Protein AF-A0A141R9M1-F1 (afdb_monomer_lite)

Radius of gyration: 12.41 Å; chains: 1; bounding box: 29×19×34 Å

Structure (mmCIF, N/CA/C/O backbone):
data_AF-A0A141R9M1-F1
#
_entry.id   AF-A0A141R9M1-F1
#
loop_
_atom_site.group_PDB
_atom_site.id
_atom_site.type_symbol
_atom_site.label_atom_id
_atom_site.label_alt_id
_atom_site.label_comp_id
_atom_site.label_asym_id
_atom_site.label_entity_id
_atom_site.label_seq_id
_atom_site.pdbx_PDB_ins_code
_atom_site.Cartn_x
_atom_site.Cartn_y
_atom_site.Cartn_z
_atom_site.occupancy
_atom_site.B_iso_or_equiv
_atom_site.auth_seq_id
_atom_site.auth_comp_id
_atom_site.auth_asym_id
_atom_site.auth_atom_id
_atom_site.pdbx_PDB_model_num
ATOM 1 N N . ILE A 1 1 ? -13.682 -6.192 -0.533 1.00 96.62 1 ILE A N 1
ATOM 2 C CA . ILE A 1 1 ? -12.335 -6.553 -0.023 1.00 96.62 1 ILE A CA 1
ATOM 3 C C . ILE A 1 1 ? -11.360 -6.373 -1.175 1.00 96.62 1 ILE A C 1
ATOM 5 O O . ILE A 1 1 ? -11.719 -6.746 -2.284 1.00 96.62 1 ILE A O 1
ATOM 9 N N . LEU A 1 2 ? -10.192 -5.782 -0.932 1.00 97.31 2 LEU A N 1
ATOM 10 C CA . LEU A 1 2 ? -9.127 -5.590 -1.919 1.00 97.31 2 LEU A CA 1
ATOM 11 C C . LEU A 1 2 ? -7.803 -6.071 -1.315 1.00 97.31 2 LEU A C 1
ATOM 13 O O . LEU A 1 2 ? -7.561 -5.821 -0.136 1.00 97.31 2 LEU A O 1
ATOM 17 N N . ILE A 1 3 ? -6.983 -6.776 -2.091 1.00 98.00 3 ILE A N 1
ATOM 18 C CA . ILE A 1 3 ? -5.753 -7.424 -1.615 1.00 98.00 3 ILE A CA 1
ATOM 19 C C . ILE A 1 3 ? -4.608 -7.003 -2.532 1.00 98.00 3 ILE A C 1
ATOM 21 O O . ILE A 1 3 ? -4.786 -7.062 -3.746 1.00 98.00 3 ILE A O 1
ATOM 25 N N . ASP A 1 4 ? -3.490 -6.564 -1.948 1.00 97.19 4 ASP A N 1
ATOM 26 C CA . ASP A 1 4 ? -2.237 -6.211 -2.635 1.00 97.19 4 ASP A CA 1
ATOM 27 C C . ASP A 1 4 ? -2.429 -5.409 -3.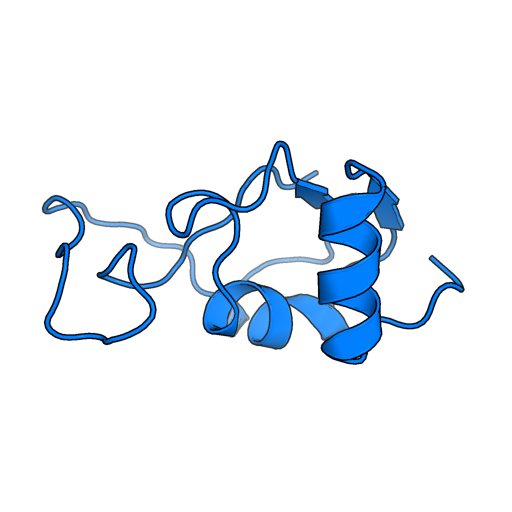942 1.00 97.19 4 ASP A C 1
ATOM 29 O O . ASP A 1 4 ? -1.961 -5.817 -5.007 1.00 97.19 4 ASP A O 1
ATOM 33 N N . PRO A 1 5 ? -3.184 -4.290 -3.923 1.00 95.38 5 PRO A N 1
ATOM 34 C CA . PRO A 1 5 ? -3.477 -3.571 -5.147 1.00 95.38 5 PRO A CA 1
ATOM 35 C C . PRO A 1 5 ? -2.235 -2.850 -5.674 1.00 95.38 5 PRO A C 1
ATOM 37 O O . PRO A 1 5 ? -1.667 -1.989 -5.001 1.00 95.38 5 PRO A O 1
ATOM 40 N N . VAL A 1 6 ? -1.909 -3.121 -6.936 1.00 93.56 6 VAL A N 1
ATOM 41 C CA . VAL A 1 6 ? -0.968 -2.336 -7.738 1.00 93.56 6 VAL A CA 1
ATOM 42 C C . VAL A 1 6 ? -1.656 -1.943 -9.038 1.00 93.56 6 VAL A C 1
ATOM 44 O O . VAL A 1 6 ? -2.022 -2.789 -9.849 1.00 93.56 6 VAL A O 1
ATOM 47 N N . LEU A 1 7 ? -1.880 -0.640 -9.212 1.00 91.69 7 LEU A N 1
ATOM 48 C CA . LEU A 1 7 ? -2.515 -0.049 -10.396 1.00 91.69 7 LEU A CA 1
ATOM 49 C C . LEU A 1 7 ? -1.509 0.699 -11.286 1.00 91.69 7 LEU A C 1
ATOM 51 O O . LEU A 1 7 ? -1.884 1.256 -12.318 1.00 91.69 7 LEU A O 1
ATOM 55 N N . GLY A 1 8 ? -0.240 0.750 -10.872 1.00 87.25 8 GLY A N 1
ATOM 56 C CA . GLY A 1 8 ? 0.863 1.308 -11.644 1.00 87.25 8 GLY A CA 1
ATOM 57 C C . GLY A 1 8 ? 1.421 0.330 -12.682 1.00 87.25 8 GLY A C 1
ATOM 58 O O . GLY A 1 8 ? 1.177 -0.871 -12.640 1.00 87.25 8 GLY A O 1
ATOM 59 N N . ASN A 1 9 ? 2.235 0.855 -13.601 1.00 89.88 9 ASN A N 1
ATOM 60 C CA . ASN A 1 9 ? 2.874 0.072 -14.670 1.00 89.88 9 ASN A CA 1
ATOM 61 C C . ASN A 1 9 ? 4.318 -0.351 -14.333 1.00 89.88 9 ASN A C 1
ATOM 63 O O . ASN A 1 9 ? 5.097 -0.678 -15.231 1.00 89.88 9 ASN A O 1
ATOM 67 N N . TYR A 1 10 ? 4.710 -0.288 -13.061 1.00 90.31 10 TYR A N 1
ATOM 68 C CA . TYR A 1 10 ? 6.051 -0.620 -12.583 1.00 90.31 10 TYR A CA 1
ATOM 69 C C . TYR A 1 10 ? 6.005 -1.071 -11.119 1.00 90.31 10 TYR A C 1
ATOM 71 O O . TYR A 1 10 ? 5.180 -0.585 -10.352 1.00 90.31 10 TYR A O 1
ATOM 79 N N . ALA A 1 11 ? 6.907 -1.976 -10.741 1.00 90.88 11 ALA A N 1
ATOM 80 C CA . ALA A 1 11 ? 7.072 -2.485 -9.379 1.00 90.88 11 ALA A CA 1
ATOM 81 C C . ALA A 1 11 ? 8.447 -2.061 -8.833 1.00 90.88 11 ALA A C 1
ATOM 83 O O . ALA A 1 11 ? 9.369 -2.868 -8.674 1.00 90.88 11 ALA A O 1
ATOM 84 N N . ALA A 1 12 ? 8.616 -0.752 -8.632 1.00 89.88 12 ALA A N 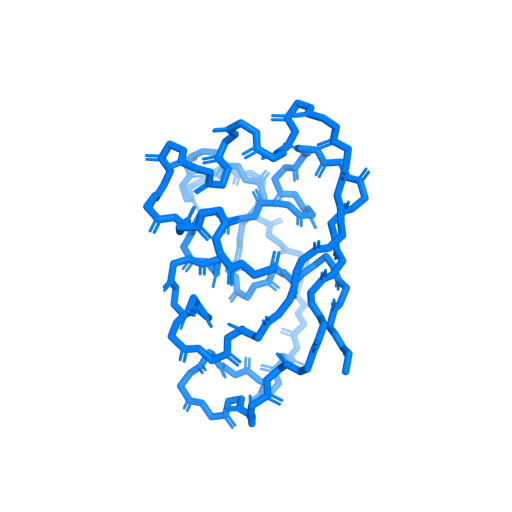1
ATOM 85 C CA . ALA A 1 12 ? 9.877 -0.139 -8.218 1.00 89.88 12 ALA A CA 1
ATOM 86 C C . ALA A 1 12 ? 9.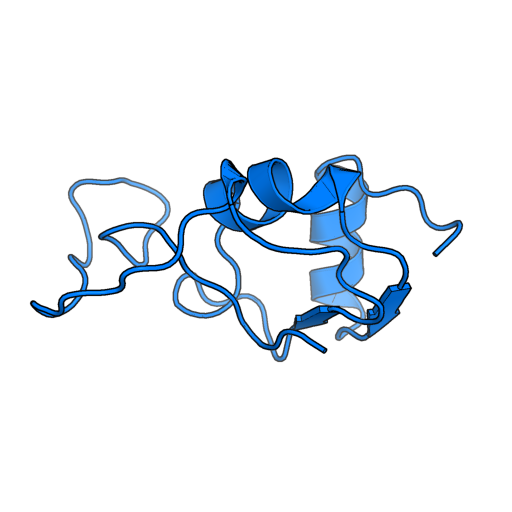665 1.267 -7.624 1.00 89.88 12 ALA A C 1
ATOM 88 O O . ALA A 1 12 ? 8.654 1.905 -7.910 1.00 89.88 12 ALA A O 1
ATOM 89 N N . PRO A 1 13 ? 10.652 1.820 -6.889 1.00 85.81 13 PRO A N 1
ATOM 90 C CA . PRO A 1 13 ? 10.601 3.212 -6.426 1.00 85.81 13 PRO A CA 1
ATOM 91 C C . PRO A 1 13 ? 10.717 4.232 -7.566 1.00 85.81 13 PRO A C 1
ATOM 93 O O . PRO A 1 13 ? 10.363 5.397 -7.399 1.00 85.81 13 PRO A O 1
ATOM 96 N N . PHE A 1 14 ? 11.232 3.809 -8.723 1.00 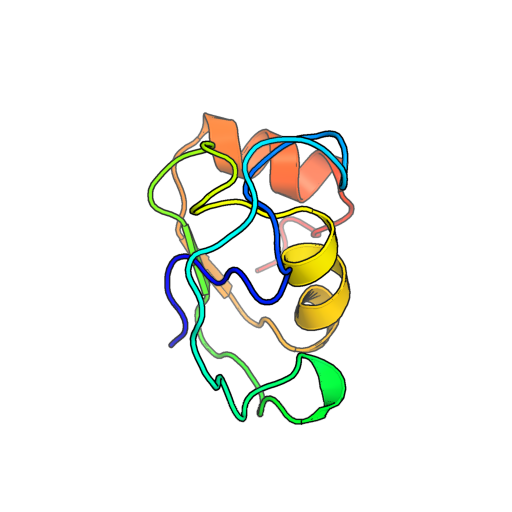86.88 14 PHE A N 1
ATOM 97 C CA . PHE A 1 14 ? 11.410 4.652 -9.897 1.00 86.88 14 PHE A CA 1
ATOM 98 C C . PHE A 1 14 ? 10.659 4.058 -11.086 1.00 86.88 14 PHE A C 1
ATOM 100 O O . PHE A 1 14 ? 10.837 2.886 -11.412 1.00 86.88 14 PHE A O 1
ATOM 107 N N . SER A 1 15 ? 9.884 4.891 -11.782 1.00 84.38 15 SER A N 1
ATOM 108 C CA . SER A 1 15 ? 8.970 4.478 -12.859 1.00 84.38 15 SER A CA 1
ATOM 109 C C . SER A 1 15 ? 9.633 3.842 -14.085 1.00 84.38 15 SER A C 1
ATOM 111 O O . SER A 1 15 ? 8.957 3.236 -14.915 1.00 84.38 15 SER A O 1
ATOM 113 N N . PHE A 1 16 ? 10.952 3.983 -14.223 1.00 86.88 16 PHE A N 1
ATOM 114 C CA . PHE A 1 16 ? 11.729 3.411 -15.320 1.00 86.88 16 PHE A CA 1
ATOM 115 C C . PHE A 1 16 ? 12.342 2.039 -14.994 1.00 86.88 16 PHE A C 1
ATOM 117 O O . PHE A 1 16 ? 12.919 1.416 -15.885 1.00 86.88 16 PHE A O 1
ATOM 124 N N . LEU A 1 17 ? 12.223 1.560 -13.751 1.00 89.69 17 LEU A N 1
ATOM 125 C CA . LEU A 1 17 ? 12.715 0.252 -13.309 1.00 89.69 17 LEU A CA 1
ATOM 126 C C . LEU A 1 17 ? 11.559 -0.746 -13.177 1.00 89.69 17 LEU A C 1
ATOM 128 O O . LEU A 1 17 ? 10.441 -0.350 -12.874 1.00 89.69 17 LEU A O 1
ATOM 132 N N . ASN A 1 18 ? 11.842 -2.037 -13.391 1.00 88.50 18 ASN A N 1
ATOM 133 C CA . ASN A 1 18 ? 10.899 -3.156 -13.225 1.00 88.50 18 ASN A CA 1
ATOM 134 C C . ASN A 1 18 ? 9.496 -2.873 -13.782 1.00 88.50 18 ASN A C 1
ATOM 136 O O . ASN A 1 18 ? 8.514 -2.801 -13.041 1.00 88.50 18 ASN A O 1
ATOM 140 N N . LYS A 1 19 ? 9.409 -2.695 -15.104 1.00 91.12 19 LYS A N 1
ATOM 141 C CA . LYS A 1 19 ? 8.126 -2.526 -15.793 1.00 91.12 19 LYS A CA 1
ATOM 142 C C . LYS A 1 19 ? 7.218 -3.723 -15.526 1.00 91.12 19 LYS A C 1
ATOM 144 O O . LYS A 1 19 ? 7.666 -4.866 -15.594 1.00 91.12 19 LYS A O 1
ATOM 149 N N . ALA A 1 20 ? 5.947 -3.436 -15.272 1.00 88.62 20 ALA A N 1
ATOM 150 C CA . ALA A 1 20 ? 4.923 -4.458 -15.163 1.00 88.62 20 ALA A CA 1
ATOM 151 C C . ALA A 1 20 ? 4.784 -5.221 -16.488 1.00 88.62 20 ALA A C 1
ATOM 153 O O . ALA A 1 20 ? 5.069 -4.696 -17.572 1.00 88.62 20 ALA A O 1
ATOM 154 N N . PHE A 1 21 ? 4.329 -6.467 -16.395 1.00 89.62 21 PHE A N 1
ATOM 155 C CA . PHE A 1 21 ? 3.980 -7.252 -17.570 1.00 89.62 21 PHE A CA 1
ATOM 156 C C . PHE A 1 21 ? 2.859 -6.574 -18.359 1.00 89.62 21 PHE A C 1
ATOM 158 O O . PHE A 1 21 ? 2.014 -5.876 -17.798 1.00 89.62 21 PHE A O 1
ATOM 165 N N . ALA A 1 22 ? 2.841 -6.798 -19.672 1.00 87.38 22 ALA A N 1
ATOM 166 C CA . ALA A 1 22 ? 1.743 -6.329 -20.500 1.00 87.38 22 ALA A CA 1
ATOM 167 C C . ALA A 1 22 ? 0.435 -6.993 -20.046 1.00 87.38 22 ALA A C 1
ATOM 169 O O . ALA A 1 22 ? 0.334 -8.218 -19.993 1.00 87.38 22 ALA A O 1
ATOM 170 N N . GLY A 1 23 ? -0.560 -6.173 -19.736 1.00 80.44 23 GLY A N 1
ATOM 171 C CA . GLY A 1 23 ? -1.888 -6.612 -19.344 1.00 80.44 23 GLY A CA 1
ATOM 172 C C . GLY A 1 23 ? -2.860 -5.445 -19.418 1.00 80.44 23 GLY A C 1
ATOM 173 O O . GLY A 1 23 ? -2.493 -4.302 -19.146 1.00 80.44 23 GLY A O 1
ATOM 174 N N . GLU A 1 24 ? -4.097 -5.725 -19.810 1.00 76.12 24 GLU A N 1
ATOM 175 C CA . GLU A 1 24 ? -5.177 -4.749 -19.725 1.00 76.12 24 GLU A CA 1
ATOM 176 C C . GLU A 1 24 ? -5.873 -4.916 -18.379 1.00 76.12 24 GLU A C 1
ATOM 178 O O . GLU A 1 24 ? -6.526 -5.928 -18.119 1.00 76.12 24 GLU A O 1
ATOM 183 N N . TYR A 1 25 ? -5.722 -3.920 -17.509 1.00 76.69 25 TYR A N 1
ATOM 184 C CA . TYR A 1 25 ? -6.466 -3.856 -16.261 1.00 76.69 25 TYR A CA 1
ATOM 185 C C . TYR A 1 25 ? -7.494 -2.725 -16.363 1.00 76.69 25 TYR A C 1
ATOM 187 O O . TYR A 1 25 ? -7.111 -1.555 -16.438 1.00 76.69 25 TYR A O 1
ATOM 195 N N . PRO A 1 26 ? -8.804 -3.032 -16.399 1.00 81.81 26 PRO A N 1
ATOM 196 C CA . PRO A 1 26 ? -9.825 -2.010 -16.621 1.00 81.81 26 PRO A CA 1
ATOM 197 C C . PRO A 1 26 ? -10.037 -1.120 -15.391 1.00 81.81 26 PRO A C 1
ATOM 199 O O . PRO A 1 26 ? -10.731 -0.107 -15.474 1.00 81.81 26 PRO A O 1
ATOM 202 N N . TRP A 1 27 ? -9.464 -1.487 -14.244 1.00 86.12 27 TRP A N 1
ATOM 203 C CA . TRP A 1 27 ? -9.704 -0.797 -12.990 1.00 86.12 27 TRP A CA 1
ATOM 204 C C . TRP A 1 27 ? -8.700 0.318 -12.747 1.00 86.12 27 TRP A C 1
ATOM 206 O O . TRP A 1 27 ? -7.490 0.138 -12.856 1.00 86.12 27 TRP A O 1
ATOM 216 N N . ARG A 1 28 ? -9.230 1.466 -12.332 1.00 91.12 28 ARG A N 1
ATOM 217 C CA . ARG A 1 28 ? -8.457 2.610 -11.855 1.00 91.12 28 ARG A CA 1
ATOM 218 C C . ARG A 1 28 ? -8.939 3.014 -10.472 1.00 91.12 28 ARG A C 1
ATOM 220 O O . ARG A 1 28 ? -10.086 2.735 -10.107 1.00 91.12 28 ARG A O 1
ATOM 227 N N . ALA A 1 29 ? -8.085 3.690 -9.712 1.00 93.69 29 ALA A N 1
ATOM 228 C CA . ALA A 1 29 ? -8.411 4.091 -8.350 1.00 93.69 29 ALA A CA 1
ATOM 229 C C . ALA A 1 29 ? -9.674 4.964 -8.302 1.00 93.69 29 ALA A C 1
ATOM 231 O O . ALA A 1 29 ? -10.494 4.807 -7.400 1.00 93.69 29 ALA A O 1
ATOM 232 N N . GLU A 1 30 ? -9.895 5.814 -9.309 1.00 92.94 30 GLU A N 1
ATOM 233 C CA . GLU A 1 30 ? -11.016 6.758 -9.385 1.00 92.94 30 GLU A CA 1
ATOM 234 C C . GLU A 1 30 ? -12.365 6.048 -9.509 1.00 92.94 30 GLU A C 1
ATOM 236 O O . GLU A 1 30 ? -13.343 6.491 -8.906 1.00 92.94 30 GLU A O 1
ATOM 241 N N . ILE A 1 31 ? -12.410 4.914 -10.214 1.00 93.75 31 ILE A N 1
ATOM 242 C CA . ILE A 1 31 ? -13.646 4.161 -10.470 1.00 93.75 31 ILE A CA 1
ATOM 243 C C . ILE A 1 31 ? -13.892 3.031 -9.466 1.00 93.75 31 ILE A C 1
ATOM 245 O O . ILE A 1 31 ? -14.952 2.411 -9.497 1.00 93.75 31 ILE A O 1
ATOM 249 N N . MET A 1 32 ? -12.942 2.758 -8.563 1.00 94.69 32 MET A N 1
ATOM 250 C CA . MET A 1 32 ? -13.150 1.741 -7.531 1.00 94.69 32 MET A CA 1
ATOM 251 C C . MET A 1 32 ? -14.314 2.113 -6.596 1.00 94.69 32 MET A C 1
ATOM 253 O O . MET A 1 32 ? -14.422 3.281 -6.200 1.00 94.69 32 MET A O 1
ATOM 257 N N . PRO A 1 33 ? -15.169 1.151 -6.203 1.00 95.50 33 PRO A N 1
ATOM 258 C CA . PRO A 1 33 ? -16.180 1.372 -5.174 1.00 95.50 33 PRO A CA 1
ATOM 259 C C . PRO A 1 33 ? -15.526 1.554 -3.794 1.00 95.50 33 PRO A C 1
ATOM 261 O O . PRO A 1 33 ? -14.304 1.491 -3.645 1.00 95.50 33 PRO A O 1
ATOM 264 N N . ALA A 1 34 ? -16.344 1.769 -2.762 1.00 97.00 34 ALA A N 1
ATOM 265 C CA . ALA A 1 34 ? -15.864 1.751 -1.383 1.00 97.00 34 ALA A CA 1
ATOM 266 C C . ALA A 1 34 ? -15.210 0.396 -1.044 1.00 97.00 34 ALA A C 1
ATOM 268 O O . ALA A 1 34 ? -15.715 -0.665 -1.415 1.00 97.00 34 ALA A O 1
ATOM 269 N N . ILE A 1 35 ? -14.096 0.435 -0.315 1.00 97.00 35 ILE A N 1
ATOM 270 C CA . ILE A 1 35 ? -13.295 -0.733 0.049 1.00 97.00 35 ILE A CA 1
ATOM 271 C C . ILE A 1 35 ? -13.508 -1.012 1.536 1.00 97.00 35 ILE A C 1
ATOM 273 O O . ILE A 1 35 ? -12.940 -0.344 2.397 1.00 97.00 35 ILE A O 1
ATOM 277 N N . ASP A 1 36 ? -14.314 -2.025 1.858 1.00 97.31 36 ASP A N 1
ATOM 278 C CA . ASP A 1 36 ? -14.604 -2.373 3.261 1.00 97.31 36 ASP A CA 1
ATOM 279 C C . ASP A 1 36 ? -13.397 -2.900 4.044 1.00 97.31 36 ASP A C 1
ATOM 281 O O . ASP A 1 36 ? -13.397 -2.866 5.277 1.00 97.31 36 ASP A O 1
ATOM 285 N N . LEU A 1 37 ? -12.412 -3.441 3.325 1.00 97.19 37 LEU A N 1
ATOM 286 C CA . LEU A 1 37 ? -11.181 -3.995 3.869 1.00 97.19 37 LEU A CA 1
ATOM 287 C C . LEU A 1 37 ? -10.108 -4.027 2.776 1.00 97.19 37 LEU A C 1
ATOM 289 O O . LEU A 1 37 ? -10.319 -4.662 1.735 1.00 97.19 37 LEU A O 1
ATOM 293 N N . LEU A 1 38 ? -8.984 -3.366 3.038 1.00 97.50 38 LEU A N 1
ATOM 294 C CA . LEU A 1 38 ? -7.719 -3.541 2.333 1.00 97.50 38 LEU A CA 1
ATOM 295 C C . LEU A 1 38 ? -6.861 -4.555 3.102 1.00 97.50 38 LEU A C 1
ATOM 297 O O . LEU A 1 38 ? -6.736 -4.463 4.323 1.00 97.50 38 LEU A O 1
ATOM 301 N N . ILE A 1 39 ? -6.249 -5.495 2.394 1.00 98.38 39 ILE A N 1
ATOM 302 C CA . ILE A 1 39 ? -5.259 -6.416 2.951 1.00 98.38 39 ILE A CA 1
ATOM 303 C C . ILE A 1 39 ? -3.949 -6.203 2.203 1.00 98.38 39 ILE A C 1
ATOM 305 O O . ILE A 1 39 ? -3.955 -6.233 0.975 1.00 98.38 39 ILE A O 1
ATOM 309 N N . ILE A 1 40 ? -2.856 -6.000 2.939 1.00 98.19 40 ILE A N 1
ATOM 310 C CA . ILE A 1 40 ? -1.505 -5.974 2.367 1.00 98.19 40 ILE A CA 1
ATOM 311 C C . ILE A 1 40 ? -0.678 -7.094 2.984 1.00 98.19 40 ILE A C 1
ATOM 313 O O . ILE A 1 40 ? -0.556 -7.147 4.210 1.00 98.19 40 ILE A O 1
ATOM 317 N N . SER A 1 41 ? -0.113 -7.963 2.150 1.00 98.12 41 SER A N 1
ATOM 318 C CA . SER A 1 41 ? 0.658 -9.132 2.576 1.00 98.12 41 SER A CA 1
ATOM 319 C C . SER A 1 41 ? 2.071 -8.785 3.054 1.00 98.12 41 SER A C 1
ATOM 321 O O . SER A 1 41 ? 2.496 -9.307 4.083 1.00 98.12 41 SER A O 1
ATOM 323 N N . HIS A 1 42 ? 2.789 -7.914 2.339 1.00 97.81 42 HIS A N 1
ATOM 324 C CA . HIS A 1 42 ? 4.156 -7.469 2.644 1.00 97.81 42 HIS A CA 1
ATOM 325 C C . HIS A 1 42 ? 4.509 -6.173 1.883 1.00 97.81 42 HIS A C 1
ATOM 327 O O . HIS A 1 42 ? 3.645 -5.580 1.244 1.00 97.81 42 HIS A O 1
ATOM 333 N N . ASP A 1 43 ? 5.751 -5.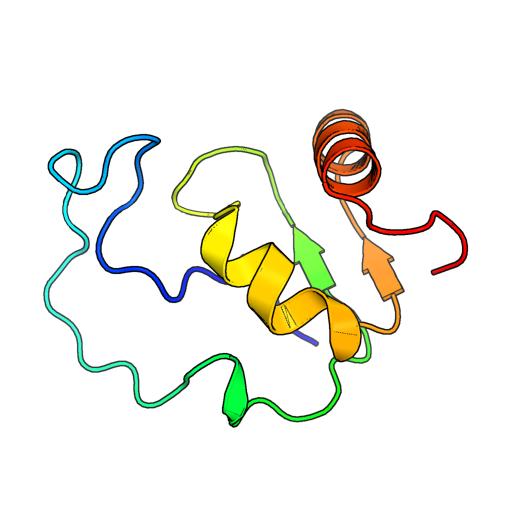692 1.990 1.00 96.62 43 ASP A N 1
ATOM 334 C CA . ASP A 1 43 ? 6.194 -4.359 1.550 1.00 96.62 43 ASP A CA 1
ATOM 335 C C . ASP A 1 43 ? 6.966 -4.323 0.219 1.00 96.62 43 ASP A C 1
ATOM 337 O O . ASP A 1 43 ? 7.580 -3.305 -0.109 1.00 96.62 43 ASP A O 1
ATOM 341 N N . HIS A 1 44 ? 6.932 -5.391 -0.581 1.00 96.56 44 HIS A N 1
ATOM 342 C CA . HIS A 1 44 ? 7.489 -5.327 -1.932 1.00 96.56 44 HIS A CA 1
ATOM 343 C C . HIS A 1 44 ? 6.620 -4.466 -2.857 1.00 96.56 44 HIS A C 1
ATOM 345 O O . HIS A 1 44 ? 5.401 -4.408 -2.718 1.00 96.56 44 HIS A O 1
ATOM 351 N N . TYR A 1 45 ? 7.248 -3.806 -3.832 1.00 94.94 45 TYR A N 1
ATOM 352 C CA . TYR A 1 45 ? 6.592 -2.836 -4.719 1.00 94.94 45 TYR A CA 1
ATOM 353 C C . TYR A 1 45 ? 5.499 -3.428 -5.620 1.00 94.94 45 TYR A C 1
ATOM 355 O O . TYR A 1 45 ? 4.649 -2.690 -6.105 1.00 94.94 45 TYR A O 1
ATOM 363 N N . ASP A 1 46 ? 5.514 -4.738 -5.858 1.00 93.69 46 ASP A N 1
ATOM 364 C CA . ASP A 1 46 ? 4.467 -5.475 -6.570 1.00 93.69 46 ASP A CA 1
ATOM 365 C C . ASP A 1 46 ? 3.249 -5.815 -5.690 1.00 93.69 46 ASP A C 1
ATOM 367 O O . ASP A 1 46 ? 2.250 -6.308 -6.206 1.00 93.69 46 ASP A O 1
ATOM 371 N N . HIS A 1 47 ? 3.293 -5.479 -4.395 1.00 96.75 47 HIS A N 1
ATOM 372 C CA . HIS A 1 47 ? 2.186 -5.634 -3.441 1.00 96.75 47 HIS A CA 1
ATOM 373 C C . HIS A 1 47 ? 1.841 -4.337 -2.683 1.00 96.75 47 HIS A C 1
ATOM 375 O O . HIS A 1 47 ? 0.698 -4.143 -2.263 1.00 96.75 47 HIS A O 1
ATOM 381 N N . LEU A 1 48 ? 2.811 -3.433 -2.517 1.00 96.56 48 LEU A N 1
ATOM 382 C CA . LEU A 1 48 ? 2.693 -2.167 -1.801 1.00 96.56 48 LEU A CA 1
ATOM 383 C C . LEU A 1 48 ? 3.191 -1.010 -2.679 1.00 96.56 48 LEU A C 1
ATOM 385 O O . LEU A 1 48 ? 4.345 -0.586 -2.609 1.00 96.56 48 LEU A O 1
ATOM 389 N N . ASP A 1 49 ? 2.284 -0.463 -3.486 1.00 94.75 49 ASP A N 1
ATOM 390 C CA . ASP A 1 49 ? 2.558 0.701 -4.328 1.00 94.75 49 ASP A CA 1
ATOM 391 C C . ASP A 1 49 ? 2.025 2.000 -3.700 1.00 94.75 49 ASP A C 1
ATOM 393 O O . ASP A 1 49 ? 0.820 2.179 -3.504 1.00 94.75 49 ASP A O 1
ATOM 397 N N . LEU A 1 50 ? 2.923 2.951 -3.428 1.00 94.50 50 LEU A N 1
ATOM 398 C CA . LEU A 1 50 ? 2.598 4.242 -2.813 1.00 94.50 50 LEU A CA 1
ATOM 399 C C . LEU A 1 50 ? 1.515 5.008 -3.586 1.00 94.50 50 LEU A C 1
ATOM 401 O O . LEU A 1 50 ? 0.614 5.587 -2.972 1.00 94.50 50 LEU A O 1
ATOM 405 N N . ALA A 1 51 ? 1.619 5.051 -4.918 1.00 93.56 51 ALA A N 1
ATOM 406 C CA . ALA A 1 51 ? 0.688 5.809 -5.749 1.00 93.56 51 ALA A CA 1
ATOM 407 C C . ALA A 1 51 ? -0.718 5.201 -5.676 1.00 93.56 51 ALA A C 1
ATOM 409 O O . ALA A 1 51 ? -1.691 5.917 -5.421 1.00 93.56 51 ALA A O 1
ATOM 410 N N . THR A 1 52 ? -0.806 3.876 -5.807 1.00 95.25 52 THR A N 1
ATOM 411 C CA . THR A 1 52 ? -2.049 3.115 -5.665 1.00 95.25 52 THR A CA 1
ATOM 412 C C . THR A 1 52 ? -2.675 3.315 -4.288 1.00 95.25 52 THR A C 1
ATOM 414 O O . THR A 1 52 ? -3.852 3.668 -4.198 1.00 95.25 52 THR A O 1
ATOM 417 N N . ILE A 1 53 ? -1.903 3.162 -3.207 1.00 96.38 53 ILE A N 1
ATOM 418 C CA . ILE A 1 53 ? -2.420 3.310 -1.842 1.00 96.38 53 ILE A CA 1
ATOM 419 C C . ILE A 1 53 ? -2.952 4.721 -1.595 1.00 96.38 53 ILE A C 1
ATOM 421 O O . ILE A 1 53 ? -4.066 4.865 -1.095 1.00 96.38 53 ILE A O 1
ATOM 425 N N . LYS A 1 54 ? -2.211 5.766 -1.981 1.00 95.56 54 LYS A N 1
ATOM 426 C CA . LYS A 1 54 ? -2.669 7.154 -1.813 1.00 95.56 54 LYS A CA 1
ATOM 427 C C . LYS A 1 54 ? -3.949 7.445 -2.592 1.00 95.56 54 LYS A C 1
ATOM 429 O O . LYS A 1 54 ? -4.842 8.095 -2.056 1.00 95.56 54 LYS A O 1
ATOM 434 N N . ALA A 1 55 ? -4.057 6.947 -3.821 1.00 96.06 55 ALA A N 1
ATOM 435 C CA . ALA A 1 55 ? -5.243 7.154 -4.647 1.00 96.06 55 ALA A CA 1
ATOM 436 C C . ALA A 1 55 ? -6.483 6.419 -4.100 1.00 96.06 55 ALA A C 1
ATOM 438 O O . ALA A 1 55 ? -7.605 6.907 -4.230 1.00 96.06 55 ALA A O 1
ATOM 439 N N . LEU A 1 56 ? -6.291 5.260 -3.460 1.00 96.44 56 LEU A N 1
ATOM 440 C CA . LEU A 1 56 ? -7.370 4.469 -2.862 1.00 96.44 56 LEU A CA 1
ATOM 441 C C . LEU A 1 56 ? -7.720 4.886 -1.428 1.00 96.44 56 LEU A C 1
ATOM 443 O O . LEU A 1 56 ? -8.821 4.579 -0.973 1.00 96.44 56 LEU A O 1
ATOM 447 N N . MET A 1 57 ? -6.828 5.592 -0.727 1.00 95.62 57 MET A N 1
ATOM 448 C CA . MET A 1 57 ? -6.962 5.956 0.691 1.00 95.62 57 MET A CA 1
ATOM 449 C C . MET A 1 57 ? -8.336 6.530 1.076 1.00 95.62 57 MET A C 1
ATOM 451 O O . MET A 1 57 ? -8.915 6.025 2.036 1.00 95.62 57 MET A O 1
ATOM 455 N N . PRO A 1 58 ? -8.944 7.468 0.317 1.00 95.06 58 PRO A N 1
ATOM 456 C CA . PRO A 1 58 ? -10.256 8.028 0.665 1.00 95.06 58 PRO A CA 1
ATOM 457 C C . PRO A 1 58 ? -11.416 7.020 0.618 1.00 95.06 58 PRO A C 1
ATOM 459 O O . PRO A 1 58 ? -12.524 7.329 1.048 1.00 95.06 58 PRO A O 1
ATOM 462 N N . LYS A 1 59 ? -11.195 5.833 0.042 1.00 96.00 59 LYS A N 1
ATOM 463 C CA . LYS A 1 59 ? -12.210 4.794 -0.177 1.00 96.00 59 LYS A CA 1
ATOM 464 C C . LYS A 1 59 ? -12.074 3.617 0.787 1.00 96.00 59 LYS A C 1
ATOM 466 O O . LYS A 1 59 ? -12.953 2.755 0.797 1.00 96.00 59 LYS A O 1
ATOM 471 N N . ILE A 1 60 ? -10.986 3.546 1.554 1.00 96.56 60 ILE A N 1
ATOM 472 C CA . ILE A 1 60 ? -10.655 2.411 2.421 1.00 96.56 60 ILE A CA 1
ATOM 473 C C . ILE A 1 60 ? -11.266 2.621 3.805 1.00 96.56 60 ILE A C 1
ATOM 475 O O . ILE A 1 60 ? -11.012 3.627 4.455 1.00 96.56 60 ILE A O 1
ATOM 479 N N . LYS A 1 61 ? -12.051 1.642 4.269 1.00 95.62 61 LYS A N 1
ATOM 480 C CA . LYS A 1 61 ? -12.677 1.667 5.600 1.00 95.62 61 LYS A CA 1
ATOM 481 C C . LYS A 1 61 ? -11.864 0.971 6.686 1.00 95.62 61 LYS A C 1
ATOM 483 O O . LYS A 1 61 ? -12.038 1.305 7.846 1.00 95.62 61 LYS A O 1
ATOM 488 N N . ARG A 1 62 ? -11.078 -0.051 6.335 1.00 95.56 62 ARG A N 1
ATOM 489 C CA . ARG A 1 62 ? -10.296 -0.888 7.266 1.00 95.56 62 ARG A CA 1
ATOM 490 C C . ARG A 1 62 ? -9.067 -1.444 6.578 1.00 95.56 62 ARG A C 1
ATOM 492 O O . ARG A 1 62 ? -9.134 -1.734 5.380 1.00 95.56 62 ARG A O 1
ATOM 499 N N . VAL A 1 63 ? -7.991 -1.657 7.334 1.00 96.44 63 VAL A N 1
ATOM 500 C CA . VAL A 1 63 ? -6.765 -2.288 6.827 1.00 96.44 63 VAL A CA 1
ATOM 501 C C . VAL A 1 63 ? -6.296 -3.415 7.739 1.00 96.44 63 VAL A C 1
ATOM 503 O O . VAL A 1 63 ? -6.232 -3.254 8.952 1.00 96.44 63 VAL A O 1
ATOM 506 N N . ILE A 1 64 ? -5.922 -4.548 7.143 1.00 96.88 64 ILE A N 1
ATOM 507 C CA . ILE A 1 64 ? -5.181 -5.625 7.811 1.00 96.88 64 ILE A CA 1
ATOM 508 C C . ILE A 1 64 ? -3.829 -5.771 7.127 1.00 96.88 64 ILE A C 1
ATOM 510 O O . ILE A 1 64 ? -3.743 -5.885 5.904 1.00 96.88 64 ILE A O 1
ATOM 514 N N . THR A 1 65 ? -2.759 -5.751 7.916 1.00 97.31 65 THR A N 1
ATOM 515 C CA . THR A 1 65 ? -1.401 -5.721 7.382 1.00 97.31 65 THR A CA 1
ATOM 516 C C . THR A 1 65 ? -0.363 -6.131 8.435 1.00 97.31 65 THR A C 1
ATOM 518 O O . THR A 1 65 ? -0.645 -6.005 9.632 1.00 97.31 65 THR A O 1
ATOM 521 N N . PRO A 1 66 ? 0.838 -6.607 8.047 1.00 97.56 66 PRO A N 1
ATOM 522 C CA . PRO A 1 66 ? 1.949 -6.782 8.974 1.00 97.56 66 PRO A CA 1
ATOM 523 C C . PRO A 1 66 ? 2.340 -5.485 9.688 1.00 97.56 66 PRO A C 1
ATOM 525 O O . PRO A 1 66 ? 2.172 -4.380 9.170 1.00 97.56 66 PRO A O 1
ATOM 528 N N . LEU A 1 67 ? 2.957 -5.617 10.864 1.00 95.94 67 LEU A N 1
ATOM 529 C CA . LEU A 1 67 ? 3.323 -4.476 11.709 1.00 95.94 67 LEU A CA 1
ATOM 530 C C . LEU A 1 67 ? 4.198 -3.433 10.985 1.00 95.94 67 LEU A C 1
ATOM 532 O O . LEU A 1 67 ? 3.965 -2.232 11.130 1.00 95.94 67 LEU A O 1
ATOM 536 N N . GLY A 1 68 ? 5.184 -3.891 10.202 1.00 95.88 68 GLY A N 1
ATOM 537 C CA . GLY A 1 68 ? 6.091 -3.024 9.440 1.00 95.88 68 GLY A CA 1
ATOM 538 C C . GLY A 1 68 ? 5.373 -2.236 8.345 1.00 95.88 68 GLY A C 1
ATOM 539 O O . GLY A 1 68 ? 5.491 -1.013 8.287 1.00 95.88 68 GLY A O 1
ATOM 540 N N . VAL A 1 69 ? 4.530 -2.910 7.559 1.00 97.31 69 VAL A N 1
ATOM 541 C CA . VAL A 1 69 ? 3.702 -2.267 6.528 1.00 97.31 69 VAL A CA 1
ATOM 542 C C . VAL A 1 69 ? 2.761 -1.234 7.148 1.00 97.31 69 VAL A C 1
ATOM 544 O O . VAL A 1 69 ? 2.661 -0.114 6.651 1.00 97.31 69 VAL A O 1
ATOM 547 N N . GLY A 1 70 ? 2.146 -1.546 8.293 1.00 95.88 70 GLY A N 1
ATOM 548 C CA . GLY A 1 70 ? 1.315 -0.589 9.024 1.00 95.88 70 GLY A CA 1
ATOM 549 C C . GLY A 1 70 ? 2.050 0.712 9.381 1.00 95.88 70 GLY A C 1
ATOM 550 O O . GLY A 1 70 ? 1.439 1.780 9.385 1.00 95.88 70 GLY A O 1
ATOM 551 N N . SER A 1 71 ? 3.362 0.660 9.636 1.00 95.31 71 SER A N 1
ATOM 552 C CA . SER A 1 71 ? 4.176 1.864 9.861 1.00 95.31 71 SER A CA 1
ATOM 553 C C . SER A 1 71 ? 4.348 2.699 8.592 1.00 95.31 71 SER A C 1
ATOM 555 O O . SER A 1 71 ? 4.251 3.923 8.675 1.00 95.31 71 SER A O 1
ATOM 557 N N . HIS A 1 72 ? 4.524 2.070 7.425 1.00 95.88 72 HIS A N 1
ATOM 558 C CA . HIS A 1 72 ? 4.546 2.775 6.138 1.00 95.88 72 HIS A CA 1
ATOM 559 C C . HIS A 1 72 ? 3.210 3.456 5.842 1.00 95.88 72 HIS A C 1
ATOM 561 O O . HIS A 1 72 ? 3.190 4.636 5.507 1.00 95.88 72 HIS A O 1
ATOM 567 N N . LEU A 1 73 ? 2.091 2.752 6.039 1.00 96.00 73 LEU A N 1
ATOM 568 C CA . LEU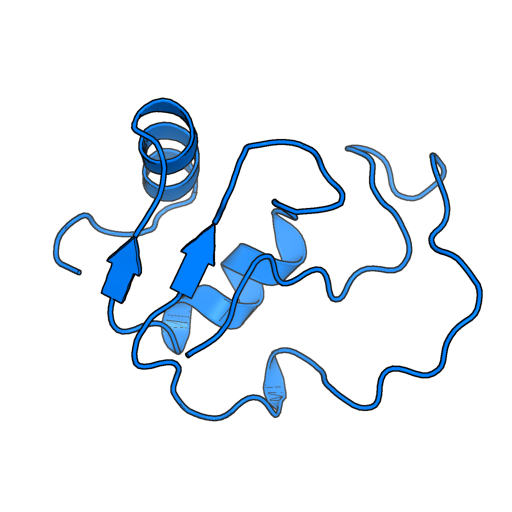 A 1 73 ? 0.759 3.307 5.788 1.00 96.00 73 LEU A CA 1
ATOM 569 C C . LEU A 1 73 ? 0.467 4.529 6.667 1.00 96.00 73 LEU A C 1
ATOM 571 O O . LEU A 1 73 ? 0.009 5.553 6.158 1.00 96.00 73 LEU A O 1
ATOM 575 N N . ARG A 1 74 ? 0.807 4.465 7.962 1.00 94.88 74 ARG A N 1
ATOM 576 C CA . ARG A 1 74 ? 0.699 5.619 8.870 1.00 94.88 74 ARG A CA 1
ATOM 577 C C . ARG A 1 74 ? 1.597 6.772 8.436 1.00 94.88 74 ARG A C 1
ATOM 579 O O . ARG A 1 74 ? 1.153 7.914 8.407 1.00 94.88 74 ARG A O 1
ATOM 586 N N . TYR A 1 75 ? 2.839 6.481 8.046 1.00 95.62 75 TYR A N 1
ATOM 587 C CA . TYR A 1 75 ? 3.752 7.491 7.507 1.00 95.62 75 TYR A CA 1
ATOM 588 C C . TYR A 1 75 ? 3.200 8.157 6.233 1.00 95.62 75 TYR A C 1
ATOM 590 O O . TYR A 1 75 ? 3.438 9.338 5.995 1.00 95.62 75 TYR A O 1
ATOM 598 N N . TRP A 1 76 ? 2.418 7.432 5.430 1.00 95.81 76 TRP A N 1
ATOM 599 C CA . TRP A 1 76 ? 1.765 7.959 4.229 1.00 95.81 76 TRP A CA 1
ATOM 600 C C . TRP A 1 76 ? 0.462 8.719 4.492 1.00 95.81 76 TRP A C 1
ATOM 602 O O . TRP A 1 76 ? -0.126 9.220 3.532 1.00 95.81 76 TRP A O 1
ATOM 612 N N . GLY A 1 77 ? 0.044 8.849 5.754 1.00 94.31 77 GLY A N 1
ATOM 613 C CA . GLY A 1 77 ? -1.135 9.616 6.157 1.00 94.31 77 GLY A CA 1
ATOM 614 C C . GLY A 1 77 ? -2.406 8.787 6.325 1.00 94.31 77 GLY A C 1
ATOM 615 O O . GLY A 1 77 ? -3.489 9.357 6.384 1.00 94.31 77 GLY A O 1
ATOM 616 N N . MET A 1 78 ? -2.303 7.456 6.392 1.00 92.88 78 MET A N 1
ATOM 617 C CA . MET A 1 78 ? -3.440 6.625 6.778 1.00 92.88 78 MET A CA 1
ATOM 618 C C . MET A 1 78 ? -3.626 6.691 8.296 1.00 92.88 78 MET A C 1
ATOM 620 O O . MET A 1 78 ? -2.817 6.146 9.053 1.00 92.88 78 MET A O 1
ATOM 624 N N . ASP A 1 79 ? -4.684 7.369 8.735 1.00 82.62 79 ASP A N 1
ATOM 625 C CA . ASP A 1 79 ? -4.998 7.502 10.154 1.00 82.62 79 ASP A CA 1
ATOM 626 C C . ASP A 1 79 ? -5.336 6.141 10.771 1.00 82.62 79 ASP A C 1
ATOM 628 O O . ASP A 1 79 ? -6.081 5.339 10.211 1.00 82.62 79 ASP A O 1
ATOM 632 N N . GLY A 1 80 ? -4.797 5.881 11.965 1.00 61.94 80 GLY A N 1
ATOM 633 C CA . GLY A 1 80 ? -4.952 4.611 12.685 1.00 61.94 80 GLY A CA 1
ATOM 634 C C . GLY A 1 80 ? -6.352 4.346 13.255 1.00 61.94 80 GLY A C 1
ATOM 635 O O . GLY A 1 80 ? -6.488 3.471 14.102 1.00 61.94 80 GLY A O 1
ATOM 636 N N . ALA A 1 81 ? -7.365 5.109 12.836 1.00 49.69 81 ALA A N 1
ATOM 637 C CA . ALA A 1 81 ? -8.762 4.952 13.245 1.00 49.69 81 ALA A CA 1
ATOM 638 C C . ALA A 1 81 ? -9.585 4.100 12.252 1.00 49.69 81 ALA A C 1
ATOM 640 O O . ALA A 1 81 ? -10.799 4.279 12.146 1.00 49.69 81 ALA A O 1
ATOM 641 N N . LEU A 1 82 ? -8.920 3.194 11.529 1.00 45.38 82 LEU A N 1
ATOM 642 C CA . LEU A 1 82 ? -9.527 2.168 10.678 1.00 45.38 82 LEU A CA 1
ATOM 643 C C . LEU A 1 82 ? -9.356 0.782 11.310 1.00 45.38 82 LEU A C 1
ATOM 645 O O . LEU A 1 82 ? -8.205 0.446 11.663 1.00 45.38 82 LEU A O 1
#

Secondary structure (DSSP, 8-state):
-EES---SSBSSSSTTSSBPPS------GGG---BS-EE---SSTTT--HHHHHHHGGGB--EE--HHHHHHHHHTT--S--

Foldseek 3Di:
DEFLDDPAQAFDPDNVPHGHDDDDDPDDLVPDAAAAEYEAEDDGSSRDPLVSCVSNLVRYDYYDYDPVVVVVCVVSPNDPPD

Sequence (82 aa):
ILIDPVLGNYAAPFSFLNKAFAGEYPWRAEIMPAIDLLIISHDHYDHLDLATIKALMPKIKRVITPLGVGSHLRYWGMDGAL

pLDDT: mean 91.75, std 9.19, range [45.38, 98.38]